Protein AF-A0A6B2TM26-F1 (afdb_monomer)

Solvent-accessible surface area (backbone atoms only — not comparable to full-atom values): 5958 Å² total; per-residue (Å²): 115,40,70,84,30,77,48,96,56,100,81,54,93,47,30,47,44,60,43,25,52,51,43,23,59,60,49,57,78,48,36,92,77,48,98,54,40,64,55,52,39,52,27,39,48,39,34,67,62,10,72,60,49,87,75,61,29,32,63,46,10,19,55,52,39,34,56,52,35,45,73,75,65,47,54,74,68,55,21,52,48,35,16,49,49,14,47,37,47,68,57,54,51,51,52,70,73,70,52,68,89,83,56,84,91,73,124

Mean predicted aligned error: 7.43 Å

Secondary structure (DSSP, 8-state):
--TTPPP-STT--S-HHHHHHHHHHHHHTTGGGSS-HHHHHHHHHHTTGGGGSSS-HHHHHHHHHHHHHHHTT--HHHHHHHHHHHHTHHHHHHHHHH--TT-TT--

Radius of gyration: 14.56 Å; Cα contacts (8 Å, |Δi|>4): 116; chains: 1; bounding box: 40×29×30 Å

Foldseek 3Di:
DQPQADDPDPPDPDGRQVQLVVQLVVLCVCLVVDPCSVLSSLLSNQLQVQVVDPDDSLVSSLVVLLVVCVVVPDDPVSSNVSSVCSNCVVVVCCCVPVDPVPDPPPD

Nearest PDB structures (foldseek):
  3wfp-assembly11_E  TM=7.852E-01  e=2.693E-02  Aquifex aeolicus VF5
  3wfo-assembly2_B  TM=7.853E-01  e=3.499E-02  Aquifex aeolicus VF5
  3wfp-assembly10_C  TM=7.826E-01  e=5.606E-02  Aquifex aeolicus VF5
  3wfp-assembly9_B  TM=6.300E-01  e=2.184E-02  Aquifex aeolicus VF5
  6zie-assembly1_B  TM=2.822E-01  e=6.251E+00  Homo sapiens

Structure (mmCIF, N/CA/C/O backbone):
data_AF-A0A6B2TM26-F1
#
_entry.id   AF-A0A6B2TM26-F1
#
loop_
_atom_site.group_PDB
_atom_site.id
_atom_site.type_symbol
_atom_site.label_atom_id
_atom_site.label_alt_id
_atom_site.label_comp_id
_atom_site.label_asym_id
_atom_site.label_entity_id
_atom_site.label_seq_id
_atom_site.pdbx_PDB_ins_code
_atom_site.Cartn_x
_atom_site.Cartn_y
_atom_site.Cartn_z
_atom_site.occupancy
_atom_site.B_iso_or_equiv
_atom_site.auth_seq_id
_atom_site.auth_comp_id
_atom_site.auth_asym_id
_atom_site.auth_atom_id
_atom_site.pdbx_PDB_model_num
ATOM 1 N N . ARG A 1 1 ? 13.326 -8.488 -2.299 1.00 68.06 1 ARG A N 1
ATOM 2 C CA . ARG A 1 1 ? 13.474 -8.357 -3.774 1.00 68.06 1 ARG A CA 1
ATOM 3 C C . ARG A 1 1 ? 13.273 -6.928 -4.308 1.00 68.06 1 ARG A C 1
ATOM 5 O O . ARG A 1 1 ? 13.534 -6.709 -5.483 1.00 68.06 1 ARG A O 1
ATOM 12 N N . VAL A 1 2 ? 12.873 -5.956 -3.474 1.00 76.50 2 VAL A N 1
ATOM 13 C CA . VAL A 1 2 ? 12.761 -4.530 -3.861 1.00 76.50 2 VAL A CA 1
ATOM 14 C C . VAL A 1 2 ? 13.979 -3.672 -3.485 1.00 76.50 2 VAL A C 1
ATOM 16 O O . VAL A 1 2 ? 14.117 -2.562 -3.988 1.00 76.50 2 VAL A O 1
ATOM 19 N N . ARG A 1 3 ? 14.879 -4.197 -2.641 1.00 75.00 3 ARG A N 1
ATOM 20 C CA . ARG A 1 3 ? 16.108 -3.514 -2.213 1.00 75.00 3 ARG A CA 1
ATOM 21 C C . ARG A 1 3 ? 16.979 -3.138 -3.415 1.00 75.00 3 ARG A C 1
ATOM 23 O O . ARG A 1 3 ? 17.247 -4.008 -4.242 1.00 75.00 3 ARG A O 1
ATOM 30 N N . CYS A 1 4 ? 17.401 -1.876 -3.488 1.00 73.69 4 CYS A N 1
ATOM 31 C CA . CYS A 1 4 ? 18.218 -1.294 -4.557 1.00 73.69 4 CYS A CA 1
ATOM 32 C C . CYS A 1 4 ? 17.683 -1.540 -5.980 1.00 73.69 4 CYS A C 1
ATOM 34 O O . CYS A 1 4 ? 18.446 -1.501 -6.945 1.00 73.69 4 CYS A O 1
ATOM 36 N N . ARG A 1 5 ? 16.383 -1.829 -6.143 1.00 75.25 5 ARG A N 1
ATOM 37 C CA . ARG A 1 5 ? 15.808 -2.131 -7.458 1.00 75.25 5 ARG A CA 1
ATOM 38 C C . ARG A 1 5 ? 15.550 -0.824 -8.219 1.00 75.25 5 ARG A C 1
ATOM 40 O O . ARG A 1 5 ? 14.790 0.000 -7.708 1.00 75.25 5 ARG A O 1
ATOM 47 N N . PRO A 1 6 ? 16.108 -0.629 -9.426 1.00 72.50 6 PRO A N 1
ATOM 48 C CA . PRO A 1 6 ? 15.808 0.545 -10.241 1.00 72.50 6 PRO A CA 1
ATOM 49 C C . PRO A 1 6 ? 14.342 0.548 -10.693 1.00 72.50 6 PRO A C 1
ATOM 51 O O . PRO A 1 6 ? 13.822 -0.486 -11.120 1.00 72.50 6 PRO A O 1
ATOM 54 N N . GLN A 1 7 ? 13.684 1.705 -10.636 1.00 67.56 7 GLN A N 1
ATOM 55 C CA . GLN A 1 7 ? 12.399 1.927 -11.303 1.00 67.56 7 GLN A CA 1
ATOM 56 C C . GLN A 1 7 ? 12.686 2.275 -12.768 1.00 67.56 7 GLN A C 1
ATOM 58 O O . GLN A 1 7 ? 13.415 3.219 -13.054 1.00 67.56 7 GLN A O 1
ATOM 63 N N . ARG A 1 8 ? 12.152 1.499 -13.715 1.00 59.06 8 ARG A N 1
ATOM 64 C CA . ARG A 1 8 ? 12.326 1.768 -15.150 1.00 59.06 8 ARG A CA 1
ATOM 65 C C . ARG A 1 8 ? 11.205 2.680 -15.649 1.00 59.06 8 ARG A C 1
ATOM 67 O O . ARG A 1 8 ? 10.319 2.223 -16.361 1.00 59.06 8 ARG A O 1
ATOM 74 N N . ASN A 1 9 ? 11.216 3.948 -15.246 1.00 57.72 9 ASN A N 1
ATOM 75 C CA . ASN A 1 9 ? 10.446 5.000 -15.911 1.00 57.72 9 ASN A CA 1
ATOM 76 C C . ASN A 1 9 ? 11.207 6.338 -15.857 1.00 57.72 9 ASN A C 1
ATOM 78 O O . ASN A 1 9 ? 12.122 6.502 -15.053 1.00 57.72 9 ASN A O 1
ATOM 82 N N . ALA A 1 10 ? 10.838 7.286 -16.720 1.00 48.25 10 ALA A N 1
ATOM 83 C CA . ALA A 1 10 ? 11.571 8.541 -16.911 1.00 48.25 10 ALA A CA 1
ATOM 84 C C . ALA A 1 10 ? 11.499 9.527 -15.725 1.00 48.25 10 ALA A C 1
ATOM 86 O O . ALA A 1 10 ? 12.214 10.523 -15.722 1.00 48.25 10 ALA A O 1
ATOM 87 N N . VAL A 1 11 ? 10.644 9.270 -14.729 1.00 52.16 11 VAL A N 1
ATOM 88 C CA . VAL A 1 11 ? 10.307 10.229 -13.659 1.00 52.16 11 VAL A CA 1
ATOM 89 C C . VAL A 1 11 ? 10.729 9.743 -12.270 1.00 52.16 11 VAL A C 1
ATOM 91 O O . VAL A 1 11 ? 10.640 10.490 -11.299 1.00 52.16 11 VAL A O 1
ATOM 94 N N . HIS A 1 12 ? 11.186 8.496 -12.135 1.00 59.72 12 HIS A N 1
ATOM 95 C CA . HIS A 1 12 ? 11.519 7.924 -10.834 1.00 59.72 12 HIS A CA 1
ATOM 96 C C . HIS A 1 12 ? 12.995 8.128 -10.501 1.00 59.72 12 HIS A C 1
ATOM 98 O O . HIS A 1 12 ? 13.877 7.412 -10.964 1.00 59.72 12 HIS A O 1
ATOM 104 N N . THR A 1 13 ? 13.249 9.091 -9.618 1.00 63.84 13 THR A N 1
ATOM 105 C CA . THR A 1 13 ? 14.585 9.427 -9.098 1.00 63.84 13 THR A CA 1
ATOM 106 C C . THR A 1 13 ? 15.107 8.407 -8.063 1.00 63.84 13 THR A C 1
ATOM 108 O O . THR A 1 13 ? 16.274 8.454 -7.684 1.00 63.84 13 THR A O 1
ATOM 111 N N . TRP A 1 14 ? 14.262 7.482 -7.585 1.00 74.12 14 TRP A N 1
ATOM 112 C CA . TRP A 1 14 ? 14.513 6.641 -6.405 1.00 74.12 14 TRP A CA 1
ATOM 113 C C . TRP A 1 14 ? 14.381 5.147 -6.739 1.00 74.12 14 TRP A C 1
ATOM 115 O O . TRP A 1 14 ? 13.532 4.745 -7.539 1.00 74.12 14 TRP A O 1
ATOM 125 N N . THR A 1 15 ? 15.195 4.303 -6.096 1.00 85.56 15 THR A N 1
ATOM 126 C CA . THR A 1 15 ? 15.007 2.843 -6.105 1.00 85.56 15 THR A CA 1
ATOM 127 C C . THR A 1 15 ? 13.684 2.469 -5.430 1.00 85.56 15 THR A C 1
ATOM 129 O O . THR A 1 15 ? 13.158 3.235 -4.622 1.00 85.56 15 THR A O 1
ATOM 132 N N . VAL A 1 16 ? 13.121 1.300 -5.763 1.00 84.31 16 VAL A N 1
ATOM 133 C CA . VAL A 1 16 ? 11.792 0.883 -5.271 1.00 84.31 16 VAL A CA 1
ATOM 134 C C . VAL A 1 16 ? 11.722 0.922 -3.743 1.00 84.31 16 VAL A C 1
ATOM 136 O O . VAL A 1 16 ? 10.785 1.478 -3.194 1.00 84.31 16 VAL A O 1
ATOM 139 N N . ASP A 1 17 ? 12.722 0.398 -3.043 1.00 86.19 17 ASP A N 1
ATOM 140 C CA . ASP A 1 17 ? 12.804 0.458 -1.580 1.00 86.19 17 ASP A CA 1
ATOM 141 C C . ASP A 1 17 ? 12.771 1.883 -1.012 1.00 86.19 17 ASP A C 1
ATOM 143 O O . ASP A 1 17 ? 11.990 2.160 -0.102 1.00 86.19 17 ASP A O 1
ATOM 147 N N . ARG A 1 18 ? 13.575 2.798 -1.560 1.00 89.00 18 ARG A N 1
ATOM 148 C CA . ARG A 1 18 ? 13.621 4.193 -1.105 1.00 89.00 18 ARG A CA 1
ATOM 149 C C . ARG A 1 18 ? 12.290 4.901 -1.393 1.00 89.00 18 ARG A C 1
ATOM 151 O O . ARG A 1 18 ? 11.791 5.626 -0.542 1.00 89.00 18 ARG A O 1
ATOM 158 N N . HIS A 1 19 ? 11.682 4.629 -2.551 1.00 90.50 19 HIS A N 1
ATOM 159 C CA . HIS A 1 19 ? 10.350 5.121 -2.928 1.00 90.50 19 HIS A CA 1
ATOM 160 C C . HIS A 1 19 ? 9.252 4.672 -1.953 1.00 90.50 19 HIS A C 1
ATOM 162 O O . HIS A 1 19 ? 8.428 5.486 -1.536 1.00 90.50 19 HIS A O 1
ATOM 168 N N . LEU A 1 20 ? 9.250 3.398 -1.547 1.00 91.75 20 LEU A N 1
ATOM 169 C CA . LEU A 1 20 ? 8.271 2.875 -0.588 1.00 91.75 20 LEU A CA 1
ATOM 170 C C . LEU A 1 20 ? 8.369 3.587 0.769 1.00 91.75 20 LEU A C 1
ATOM 172 O O . LEU A 1 20 ? 7.350 3.981 1.337 1.00 91.75 20 LEU A O 1
ATOM 176 N N . VAL A 1 21 ? 9.594 3.800 1.263 1.00 93.62 21 VAL A N 1
ATOM 177 C CA . VAL A 1 21 ? 9.831 4.510 2.529 1.00 93.62 21 VAL A CA 1
ATOM 178 C C . VAL A 1 21 ? 9.391 5.970 2.432 1.00 93.62 21 VAL A C 1
ATOM 180 O O . VAL A 1 21 ? 8.639 6.430 3.286 1.00 93.62 21 VAL A O 1
ATOM 183 N N . GLU A 1 22 ? 9.784 6.688 1.379 1.00 93.69 22 GLU A N 1
ATOM 184 C CA . GLU A 1 22 ? 9.349 8.076 1.163 1.00 93.69 22 GLU A CA 1
ATOM 185 C C . GLU A 1 22 ? 7.831 8.208 1.086 1.00 93.69 22 GLU A C 1
ATOM 187 O O . GLU A 1 22 ? 7.255 9.138 1.648 1.00 93.69 22 GLU A O 1
ATOM 192 N N . THR A 1 23 ? 7.168 7.269 0.410 1.00 92.94 23 THR A N 1
ATOM 193 C CA . THR A 1 23 ? 5.707 7.269 0.294 1.00 92.94 23 THR A CA 1
ATOM 194 C C . THR A 1 23 ? 5.064 7.141 1.674 1.00 92.94 23 THR A C 1
ATOM 196 O O . THR A 1 23 ? 4.168 7.920 2.003 1.00 92.94 23 THR A O 1
ATOM 199 N N . ALA A 1 24 ? 5.558 6.232 2.521 1.00 95.06 24 ALA A N 1
ATOM 200 C CA . ALA A 1 24 ? 5.082 6.091 3.895 1.00 95.06 24 ALA A CA 1
ATOM 201 C C . ALA A 1 24 ? 5.369 7.343 4.748 1.00 95.06 24 ALA A C 1
ATOM 203 O O . ALA A 1 24 ? 4.494 7.803 5.483 1.00 95.06 24 ALA A O 1
ATOM 204 N N . VAL A 1 25 ? 6.557 7.947 4.611 1.00 96.06 25 VAL A N 1
ATOM 205 C CA . VAL A 1 25 ? 6.917 9.197 5.305 1.00 96.06 25 VAL A CA 1
ATOM 206 C C . VAL A 1 25 ? 5.972 10.331 4.910 1.00 96.06 25 VAL A C 1
ATOM 208 O O . VAL A 1 25 ? 5.445 11.022 5.779 1.00 96.06 25 VAL A O 1
ATOM 211 N N . ARG A 1 26 ? 5.676 10.498 3.620 1.00 94.38 26 ARG A N 1
ATOM 212 C CA . ARG A 1 26 ? 4.722 11.511 3.141 1.00 94.38 26 ARG A CA 1
ATOM 213 C C . ARG A 1 26 ? 3.301 11.234 3.628 1.00 94.38 26 ARG A C 1
ATOM 215 O O . ARG A 1 26 ? 2.626 12.153 4.085 1.00 94.38 26 ARG A O 1
ATOM 222 N N . ALA A 1 27 ? 2.866 9.974 3.593 1.00 93.94 27 ALA A N 1
ATOM 223 C CA . ALA A 1 27 ? 1.558 9.566 4.102 1.00 93.94 27 ALA A CA 1
ATOM 224 C C . ALA A 1 27 ? 1.405 9.830 5.611 1.00 93.94 27 ALA A 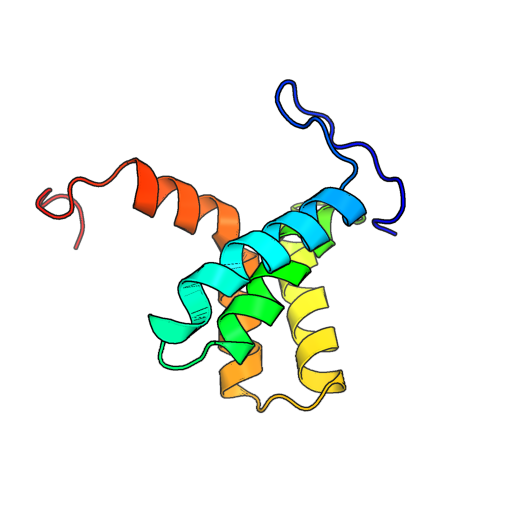C 1
ATOM 226 O O . ALA A 1 27 ? 0.302 10.129 6.069 1.00 93.94 27 ALA A O 1
ATOM 227 N N . SER A 1 28 ? 2.499 9.803 6.385 1.00 95.81 28 SER A N 1
ATOM 228 C CA . SER A 1 28 ? 2.467 10.079 7.829 1.00 95.81 28 SER A CA 1
ATOM 229 C C . SER A 1 28 ? 1.885 11.454 8.176 1.00 95.81 28 SER A C 1
ATOM 231 O O . SER A 1 28 ? 1.176 11.588 9.176 1.00 95.81 28 SER A O 1
ATOM 233 N N . ALA A 1 29 ? 2.067 12.452 7.305 1.00 96.12 29 ALA A N 1
ATOM 234 C CA . ALA A 1 29 ? 1.501 13.789 7.477 1.00 96.12 29 ALA A CA 1
ATOM 235 C C . ALA A 1 29 ? -0.041 13.814 7.407 1.00 96.12 29 ALA A C 1
ATOM 237 O O . ALA A 1 29 ? -0.669 14.759 7.886 1.00 96.12 29 ALA A O 1
ATOM 238 N N . LEU A 1 30 ? -0.662 12.776 6.834 1.00 94.62 30 LEU A N 1
ATOM 239 C CA . LEU A 1 30 ? -2.112 12.649 6.661 1.00 94.62 30 LEU A CA 1
ATOM 240 C C . LEU A 1 30 ? -2.781 11.794 7.743 1.00 94.62 30 LEU A C 1
ATOM 242 O O . LEU A 1 30 ? -4.004 11.698 7.768 1.00 94.62 30 LEU A O 1
ATOM 246 N N . THR A 1 31 ? -2.014 11.201 8.658 1.00 95.31 31 THR A N 1
ATOM 247 C CA . THR A 1 31 ? -2.526 10.271 9.685 1.00 95.31 31 THR A CA 1
ATOM 248 C C . THR A 1 31 ? -3.636 10.868 10.549 1.00 95.31 31 THR A C 1
ATOM 250 O O . THR A 1 31 ? -4.584 10.174 10.892 1.00 95.31 31 THR A O 1
ATOM 253 N N . ARG A 1 32 ? -3.586 12.176 10.830 1.00 95.62 32 ARG A N 1
ATOM 254 C CA . ARG A 1 32 ? -4.634 12.891 11.583 1.00 95.62 32 ARG A CA 1
ATOM 255 C C . ARG A 1 32 ? -5.920 13.161 10.793 1.00 95.62 32 ARG A C 1
ATOM 257 O O . ARG A 1 32 ? -6.859 13.715 11.349 1.00 95.62 32 ARG A O 1
ATOM 264 N N . ARG A 1 33 ? -5.957 12.833 9.500 1.00 94.31 33 ARG A N 1
ATOM 265 C CA . ARG A 1 33 ? -7.099 13.073 8.600 1.00 94.31 33 ARG A CA 1
ATOM 266 C C . ARG A 1 33 ? -7.878 11.800 8.268 1.00 94.31 33 ARG A C 1
ATOM 268 O O . ARG A 1 33 ? -8.827 11.866 7.497 1.00 94.31 33 ARG A O 1
ATOM 275 N N . VAL A 1 34 ? -7.475 10.651 8.808 1.00 94.75 34 VAL A N 1
ATOM 276 C CA . VAL A 1 34 ? -8.089 9.349 8.525 1.00 94.75 34 VAL A CA 1
ATOM 277 C C . VAL A 1 34 ? -8.415 8.619 9.823 1.00 94.75 34 VAL A C 1
ATOM 279 O O . VAL A 1 34 ? -7.682 8.726 10.800 1.00 94.75 34 VAL A O 1
ATOM 282 N N . GLY A 1 35 ? -9.498 7.839 9.827 1.00 96.06 35 GLY A N 1
ATOM 283 C CA . GLY A 1 35 ? -9.878 7.025 10.990 1.00 96.06 35 GLY A CA 1
ATOM 284 C C . GLY A 1 35 ? -8.990 5.794 11.206 1.00 96.06 35 GLY A C 1
ATOM 285 O O . GLY A 1 35 ? -8.967 5.244 12.300 1.00 96.06 35 GLY A O 1
ATOM 286 N N . ARG A 1 36 ? -8.250 5.368 10.171 1.00 96.94 36 ARG A N 1
ATOM 287 C CA . ARG A 1 36 ? -7.364 4.191 10.179 1.00 96.94 36 ARG A CA 1
ATOM 288 C C . ARG A 1 36 ? -5.957 4.538 9.665 1.00 96.94 36 ARG A C 1
ATOM 290 O O . ARG A 1 36 ? -5.594 4.167 8.545 1.00 96.94 36 ARG A O 1
ATOM 297 N N . PRO A 1 37 ? -5.171 5.317 10.436 1.00 97.00 37 PRO A N 1
ATOM 298 C CA . PRO A 1 37 ? -3.822 5.735 10.041 1.00 97.00 37 PRO A CA 1
ATOM 299 C C . PRO A 1 37 ? -2.846 4.561 9.902 1.00 97.00 37 PRO A C 1
ATOM 301 O O . PRO A 1 37 ? -1.912 4.625 9.108 1.00 97.00 37 PRO A O 1
ATOM 304 N N . ASP A 1 38 ? -3.084 3.479 10.635 1.00 97.31 38 ASP A N 1
ATOM 305 C CA . ASP A 1 38 ? -2.368 2.213 10.535 1.00 97.31 38 ASP A CA 1
ATOM 306 C C . ASP A 1 38 ? -2.501 1.589 9.137 1.00 97.31 38 ASP A C 1
ATOM 308 O O . ASP A 1 38 ? -1.488 1.329 8.485 1.00 97.31 38 ASP A O 1
ATOM 312 N N . LEU A 1 39 ? -3.729 1.448 8.620 1.00 97.75 39 LEU A N 1
ATOM 313 C CA . LEU A 1 39 ? -3.965 0.910 7.274 1.00 97.75 39 LEU A CA 1
ATOM 314 C C . LEU A 1 39 ? -3.380 1.813 6.189 1.00 97.75 39 LEU A C 1
ATOM 316 O O . LEU A 1 39 ? -2.813 1.311 5.219 1.00 97.75 39 LEU A O 1
ATOM 320 N N . LEU A 1 40 ? -3.471 3.136 6.366 1.00 96.38 40 LEU A N 1
ATOM 321 C CA . LEU A 1 40 ? -2.868 4.111 5.455 1.00 96.38 40 LEU A CA 1
ATOM 322 C C . LEU A 1 40 ? -1.353 3.901 5.339 1.00 96.38 40 LEU A C 1
ATOM 324 O O . LEU A 1 40 ? -0.828 3.796 4.232 1.00 96.38 40 LEU A O 1
ATOM 328 N N . LEU A 1 41 ? -0.650 3.844 6.472 1.00 97.69 41 LEU A N 1
ATOM 329 C CA . LEU A 1 41 ? 0.806 3.717 6.490 1.00 97.69 41 LEU A CA 1
ATOM 330 C C . LEU A 1 41 ? 1.268 2.363 5.949 1.00 97.69 41 LEU A C 1
ATOM 332 O O . LEU A 1 41 ? 2.224 2.304 5.173 1.00 97.69 41 LEU A O 1
ATOM 336 N N . VAL A 1 42 ? 0.574 1.282 6.311 1.00 98.00 42 VAL A N 1
ATOM 337 C CA . VAL A 1 42 ? 0.897 -0.065 5.828 1.00 98.00 42 VAL A CA 1
ATOM 338 C C . VAL A 1 42 ? 0.647 -0.182 4.325 1.00 98.00 42 VAL A C 1
ATOM 340 O O . VAL A 1 42 ? 1.516 -0.665 3.600 1.00 98.00 42 VAL A O 1
ATOM 343 N N . ALA A 1 43 ? -0.486 0.314 3.823 1.00 97.19 43 ALA A N 1
ATOM 344 C CA . ALA A 1 43 ? -0.764 0.318 2.389 1.00 97.19 43 ALA A CA 1
ATOM 345 C C . ALA A 1 43 ? 0.244 1.184 1.617 1.00 97.19 43 ALA A C 1
ATOM 347 O O . ALA A 1 43 ? 0.759 0.743 0.592 1.00 97.19 43 ALA A O 1
ATOM 348 N N . ALA A 1 44 ? 0.599 2.368 2.129 1.00 96.31 44 ALA A N 1
ATOM 349 C CA . ALA A 1 44 ? 1.605 3.244 1.525 1.00 96.31 44 ALA A CA 1
ATOM 350 C C . ALA A 1 44 ? 2.979 2.561 1.407 1.00 96.31 44 ALA A C 1
ATOM 352 O O . ALA A 1 44 ? 3.631 2.654 0.364 1.00 96.31 44 ALA A O 1
ATOM 353 N N . LEU A 1 45 ? 3.395 1.828 2.442 1.00 96.69 45 LEU A N 1
ATOM 354 C CA . LEU A 1 45 ? 4.656 1.087 2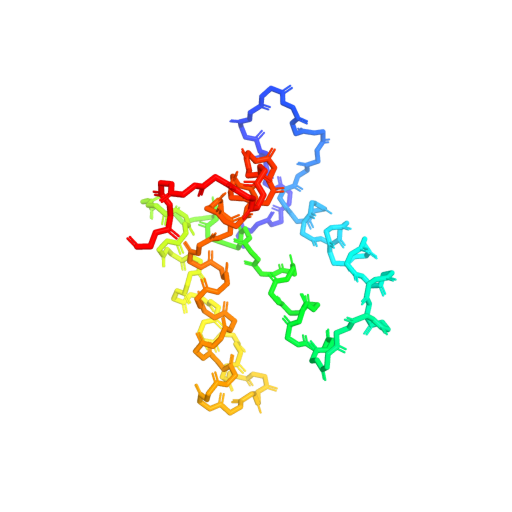.451 1.00 96.69 45 LEU A CA 1
ATOM 355 C C . LEU A 1 45 ? 4.649 -0.122 1.501 1.00 96.69 45 LEU A C 1
ATOM 357 O O . LEU A 1 45 ? 5.702 -0.509 0.995 1.00 96.69 45 LEU A O 1
ATOM 361 N N . LEU A 1 46 ? 3.488 -0.737 1.266 1.00 96.38 46 LEU A N 1
ATOM 362 C CA . LEU A 1 46 ? 3.366 -1.970 0.482 1.00 96.38 46 LEU A CA 1
ATOM 363 C C . LEU A 1 46 ? 2.887 -1.758 -0.961 1.00 96.38 46 LEU A C 1
ATOM 365 O O . LEU A 1 46 ? 2.973 -2.702 -1.743 1.00 96.38 46 LEU A O 1
ATOM 369 N N . HIS A 1 47 ? 2.422 -0.562 -1.337 1.00 95.44 47 HIS A N 1
ATOM 370 C CA . HIS A 1 47 ? 1.709 -0.329 -2.605 1.00 95.44 47 HIS A CA 1
ATOM 371 C C . HIS A 1 47 ? 2.446 -0.845 -3.851 1.00 95.44 47 HIS A C 1
ATOM 373 O O . HIS A 1 47 ? 1.827 -1.390 -4.756 1.00 95.44 47 HIS A O 1
ATOM 379 N N . ASP A 1 48 ? 3.775 -0.740 -3.861 1.00 93.50 48 ASP A N 1
ATOM 380 C CA . ASP A 1 48 ? 4.632 -1.084 -4.997 1.00 93.50 48 ASP A CA 1
ATOM 381 C C . ASP A 1 48 ? 5.447 -2.380 -4.773 1.00 93.50 48 ASP A C 1
ATOM 383 O O . ASP A 1 48 ? 6.367 -2.701 -5.536 1.00 93.50 48 ASP A O 1
ATOM 387 N N . ILE A 1 49 ? 5.139 -3.160 -3.724 1.00 93.81 49 ILE A N 1
ATOM 388 C CA . ILE A 1 49 ? 5.941 -4.326 -3.302 1.00 93.81 49 ILE A CA 1
ATOM 389 C C . ILE A 1 49 ? 6.023 -5.425 -4.377 1.00 93.81 49 ILE A C 1
ATOM 391 O O . ILE A 1 49 ? 6.998 -6.184 -4.438 1.00 93.81 49 ILE A O 1
ATOM 395 N N . GLY A 1 50 ? 5.029 -5.477 -5.268 1.00 92.38 50 GLY A N 1
ATOM 396 C CA . GLY A 1 50 ? 4.949 -6.434 -6.368 1.00 92.38 50 GLY A CA 1
ATOM 397 C C . GLY A 1 50 ? 5.957 -6.203 -7.497 1.00 92.38 50 GLY A C 1
ATOM 398 O O . GLY A 1 50 ? 6.221 -7.130 -8.256 1.00 92.38 50 GLY A O 1
ATOM 399 N N . LYS A 1 51 ? 6.617 -5.034 -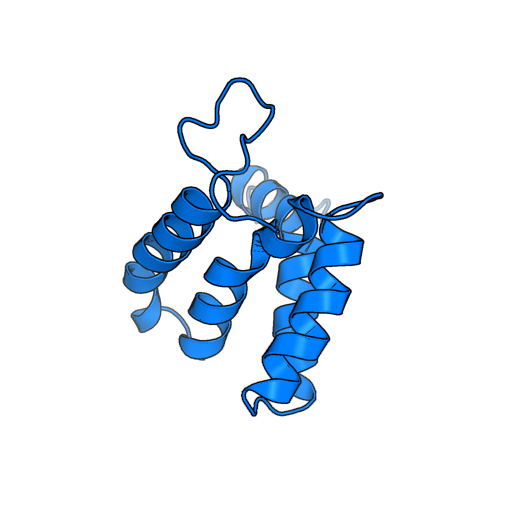7.590 1.00 87.44 51 LYS A N 1
ATOM 400 C CA . LYS A 1 51 ? 7.561 -4.709 -8.688 1.00 87.44 51 LYS A CA 1
ATOM 401 C C . LYS A 1 51 ? 8.769 -5.650 -8.799 1.00 87.44 51 LYS A C 1
ATOM 403 O O . LYS A 1 51 ? 9.484 -5.630 -9.803 1.00 87.44 51 LYS A O 1
ATOM 408 N N . GLY A 1 52 ? 9.028 -6.458 -7.769 1.00 80.75 52 GLY A N 1
ATOM 409 C CA . GLY A 1 52 ? 10.061 -7.498 -7.741 1.00 80.75 52 GLY A CA 1
ATOM 410 C C . GLY A 1 52 ? 9.664 -8.843 -8.364 1.00 80.75 52 GLY A C 1
ATOM 411 O O . GLY A 1 52 ? 10.499 -9.750 -8.360 1.00 80.75 52 GLY A O 1
ATOM 412 N N . TRP A 1 53 ? 8.433 -8.981 -8.858 1.00 84.56 53 TRP A N 1
ATOM 413 C CA . TRP A 1 53 ? 7.839 -10.239 -9.313 1.00 84.56 53 TRP A CA 1
ATOM 414 C C . TRP A 1 53 ? 7.424 -10.175 -10.791 1.00 84.56 53 TRP A C 1
ATOM 416 O O . TRP A 1 53 ? 7.187 -9.081 -11.304 1.00 84.56 53 TRP A O 1
ATOM 426 N N . PRO A 1 54 ? 7.394 -11.318 -11.501 1.00 82.19 54 PRO A N 1
ATOM 427 C CA . PRO A 1 54 ? 6.906 -11.376 -12.875 1.00 82.19 54 PRO A CA 1
ATOM 428 C C . PRO A 1 54 ? 5.388 -11.145 -12.942 1.00 82.19 54 PRO A C 1
ATOM 430 O O . PRO A 1 54 ? 4.662 -11.497 -12.014 1.00 82.19 54 PRO A O 1
ATOM 433 N N . GLY A 1 55 ? 4.921 -10.603 -14.068 1.00 86.81 55 GLY A N 1
ATOM 434 C CA . GLY A 1 55 ? 3.507 -10.303 -14.304 1.00 86.81 55 GLY A CA 1
ATOM 435 C C . GLY A 1 55 ? 3.094 -8.904 -13.842 1.00 86.81 55 GLY A C 1
ATOM 436 O O . GLY A 1 55 ? 3.928 -8.013 -13.674 1.00 86.81 55 GLY A O 1
ATOM 437 N N . ASP A 1 56 ? 1.787 -8.705 -13.673 1.00 91.19 56 ASP A N 1
ATOM 438 C CA . ASP A 1 56 ? 1.240 -7.447 -13.175 1.00 91.19 56 ASP A CA 1
ATOM 439 C C . ASP A 1 56 ? 1.598 -7.247 -11.692 1.00 91.19 56 ASP A C 1
ATOM 441 O O . ASP A 1 56 ? 1.217 -8.030 -10.816 1.00 91.19 56 ASP A O 1
ATOM 445 N N . HIS A 1 57 ? 2.340 -6.175 -11.410 1.00 92.75 57 HIS A N 1
ATOM 446 C CA . HIS A 1 57 ? 2.858 -5.897 -10.073 1.00 92.75 57 HIS A CA 1
ATOM 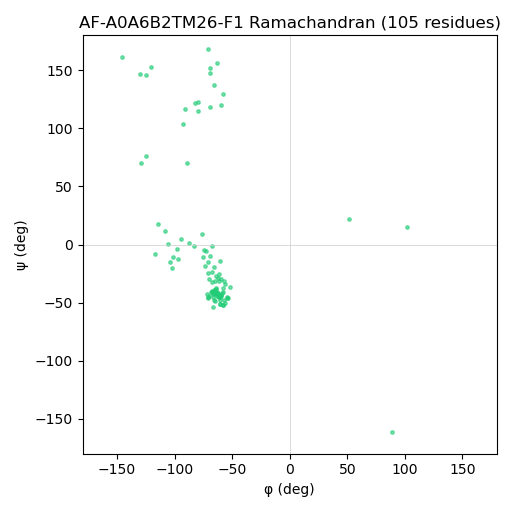447 C C . HIS A 1 57 ? 1.753 -5.552 -9.075 1.00 92.75 57 HIS A C 1
ATOM 449 O O . HIS A 1 57 ? 1.947 -5.769 -7.883 1.00 92.75 57 HIS A O 1
ATOM 455 N N . SER A 1 58 ? 0.598 -5.075 -9.535 1.00 92.88 58 SER A N 1
ATOM 456 C CA . SER A 1 58 ? -0.553 -4.830 -8.666 1.00 92.88 58 SER A CA 1
ATOM 457 C C . SER A 1 58 ? -1.188 -6.146 -8.205 1.00 92.88 58 SER A C 1
ATOM 459 O O . SER A 1 58 ? -1.468 -6.315 -7.021 1.00 92.88 58 SER A O 1
ATOM 461 N N . THR A 1 59 ? -1.332 -7.128 -9.104 1.00 95.38 59 THR A N 1
ATOM 462 C CA . THR A 1 59 ? -1.763 -8.504 -8.785 1.00 95.38 59 THR A CA 1
ATOM 463 C C . THR A 1 59 ? -0.799 -9.196 -7.825 1.00 95.38 59 THR A C 1
ATOM 465 O O . THR A 1 59 ? -1.205 -9.737 -6.794 1.00 95.38 59 THR A O 1
ATOM 468 N N . ALA A 1 60 ? 0.495 -9.169 -8.148 1.00 95.25 60 ALA A N 1
ATOM 469 C CA . ALA A 1 60 ? 1.513 -9.775 -7.298 1.00 95.25 60 ALA A CA 1
ATOM 470 C C . ALA A 1 60 ? 1.590 -9.062 -5.938 1.00 95.25 60 ALA A C 1
ATOM 472 O O . ALA A 1 60 ? 1.678 -9.709 -4.895 1.00 95.25 60 ALA A O 1
ATOM 473 N N . GLY A 1 61 ? 1.513 -7.729 -5.949 1.00 96.25 61 GLY A N 1
ATOM 474 C CA . GLY A 1 61 ? 1.505 -6.885 -4.761 1.00 96.25 61 GLY A CA 1
ATOM 475 C C . GLY A 1 61 ? 0.332 -7.185 -3.837 1.00 96.25 61 GLY A C 1
ATOM 476 O O . GLY A 1 61 ? 0.550 -7.306 -2.638 1.00 96.25 61 GLY A O 1
ATOM 477 N N . GLU A 1 62 ? -0.876 -7.377 -4.376 1.00 97.75 62 GLU A N 1
ATOM 478 C CA . GLU A 1 62 ? -2.059 -7.760 -3.596 1.00 97.75 62 GLU A CA 1
ATOM 479 C C . GLU A 1 62 ? -1.814 -9.046 -2.801 1.00 97.75 62 GLU A C 1
ATOM 481 O O . GLU A 1 62 ? -2.045 -9.082 -1.593 1.00 97.75 62 GLU A O 1
ATOM 486 N N . THR A 1 63 ? -1.313 -10.088 -3.470 1.00 97.44 63 THR A N 1
ATOM 487 C CA . THR A 1 63 ? -1.052 -11.392 -2.840 1.00 97.44 63 THR A CA 1
ATOM 488 C C . THR A 1 63 ? -0.039 -11.247 -1.705 1.00 97.44 63 THR A C 1
ATOM 490 O O . THR A 1 63 ? -0.290 -11.663 -0.578 1.00 97.44 63 THR A O 1
ATOM 493 N N . ILE A 1 64 ? 1.071 -10.552 -1.968 1.00 96.50 64 ILE A N 1
ATOM 494 C CA . ILE A 1 64 ? 2.119 -10.305 -0.968 1.00 96.50 64 ILE A CA 1
ATOM 495 C C . ILE A 1 64 ? 1.578 -9.475 0.200 1.00 96.50 64 ILE A C 1
ATOM 497 O O . ILE A 1 64 ? 1.915 -9.735 1.354 1.00 96.50 64 ILE A O 1
ATOM 501 N N . ALA A 1 65 ? 0.756 -8.465 -0.081 1.00 97.69 65 ALA A N 1
ATOM 502 C CA . ALA A 1 65 ? 0.183 -7.603 0.939 1.00 97.69 65 ALA A CA 1
ATOM 503 C C . ALA A 1 65 ? -0.762 -8.377 1.863 1.00 97.69 65 ALA A C 1
ATOM 505 O O . ALA A 1 65 ? -0.699 -8.164 3.075 1.00 97.69 65 ALA A O 1
ATOM 506 N N . ARG A 1 66 ? -1.567 -9.308 1.327 1.00 98.31 66 ARG A N 1
ATOM 507 C CA . ARG A 1 66 ? -2.408 -10.209 2.132 1.00 98.31 66 ARG A CA 1
ATOM 508 C C . ARG A 1 66 ? -1.567 -11.020 3.111 1.00 98.31 66 ARG A C 1
ATOM 510 O O . ARG A 1 66 ? -1.815 -10.974 4.313 1.00 98.31 66 ARG A O 1
ATOM 517 N N . ASP A 1 67 ? -0.528 -11.680 2.608 1.00 97.88 67 ASP A N 1
ATOM 518 C CA . ASP A 1 67 ? 0.339 -12.532 3.425 1.00 97.88 67 ASP A CA 1
ATOM 519 C C . ASP A 1 67 ? 1.070 -11.732 4.511 1.00 97.88 67 ASP A C 1
ATOM 521 O O . ASP A 1 67 ? 1.152 -12.145 5.669 1.00 97.88 67 ASP A O 1
ATOM 525 N N . VAL A 1 68 ? 1.604 -10.561 4.148 1.00 97.94 68 VAL A N 1
ATOM 526 C CA . VAL A 1 68 ? 2.346 -9.704 5.078 1.00 97.94 68 VAL A CA 1
ATOM 527 C C . VAL A 1 68 ? 1.433 -9.168 6.175 1.00 97.94 68 VAL A C 1
ATOM 529 O O . VAL A 1 68 ? 1.805 -9.251 7.343 1.00 97.94 68 VAL A O 1
ATOM 532 N N . THR A 1 69 ? 0.261 -8.636 5.823 1.00 98.19 69 THR A N 1
ATOM 533 C CA . THR A 1 69 ? -0.666 -8.031 6.795 1.00 98.19 69 THR A CA 1
ATOM 534 C C . THR A 1 69 ? -1.264 -9.057 7.750 1.00 98.19 69 THR A C 1
ATOM 536 O O . THR A 1 69 ? -1.305 -8.805 8.954 1.00 98.19 69 THR A O 1
ATOM 539 N N . ALA A 1 70 ? -1.615 -10.247 7.256 1.00 98.12 70 ALA A N 1
ATOM 540 C CA . ALA A 1 70 ? -2.059 -11.345 8.109 1.00 98.12 70 ALA A CA 1
ATOM 541 C C . ALA A 1 70 ? -0.953 -11.771 9.088 1.00 98.12 70 ALA A C 1
ATOM 543 O O . ALA A 1 70 ? -1.189 -11.918 10.285 1.00 98.12 70 ALA A O 1
ATOM 544 N N . ARG A 1 71 ? 0.292 -11.901 8.607 1.00 98.00 71 ARG A N 1
ATOM 545 C CA . ARG A 1 71 ? 1.430 -12.315 9.442 1.00 98.00 71 ARG A CA 1
ATOM 546 C C . ARG A 1 71 ? 1.785 -11.309 10.538 1.00 98.00 71 ARG A C 1
ATOM 548 O O . ARG A 1 71 ? 2.283 -11.719 11.581 1.00 98.00 71 ARG A O 1
ATOM 555 N N . ILE A 1 72 ? 1.577 -10.013 10.305 1.00 96.56 72 ILE A N 1
ATOM 556 C CA . ILE A 1 72 ? 1.837 -8.969 11.313 1.00 96.56 72 ILE A CA 1
ATOM 557 C C . ILE A 1 72 ? 0.635 -8.711 12.238 1.00 96.56 72 ILE A C 1
ATOM 559 O O . ILE A 1 72 ? 0.748 -7.874 13.128 1.00 96.56 72 ILE A O 1
ATOM 563 N N . GLY A 1 73 ? -0.476 -9.439 12.068 1.00 97.56 73 GLY A N 1
ATOM 564 C CA . GLY A 1 73 ? -1.570 -9.498 13.042 1.00 97.56 73 GLY A CA 1
ATOM 565 C C . GLY A 1 73 ? -2.814 -8.666 12.724 1.00 97.56 73 GLY A C 1
ATOM 566 O O . GLY A 1 73 ? -3.630 -8.470 13.620 1.00 97.56 73 GLY A O 1
ATOM 567 N N . PHE A 1 74 ? -2.986 -8.182 11.489 1.00 98.19 74 PHE A N 1
ATOM 568 C CA . PHE A 1 74 ? -4.253 -7.559 11.087 1.00 98.19 74 PHE A CA 1
ATOM 569 C C . PHE A 1 74 ? -5.369 -8.601 10.989 1.00 98.19 74 PHE A C 1
ATOM 571 O O . PHE A 1 74 ? -5.130 -9.750 10.607 1.00 98.19 74 PHE A O 1
ATOM 578 N N . ASP A 1 75 ? -6.598 -8.187 11.299 1.00 98.38 75 ASP A N 1
ATOM 579 C CA . ASP A 1 75 ? -7.768 -9.034 11.096 1.00 98.38 75 ASP A CA 1
ATOM 580 C C . ASP A 1 75 ? -8.097 -9.209 9.602 1.00 98.38 75 ASP A C 1
ATOM 582 O O . ASP A 1 75 ? -7.566 -8.528 8.721 1.00 98.38 75 ASP A O 1
ATOM 586 N N . ALA A 1 76 ? -8.993 -10.147 9.295 1.00 98.19 76 ALA A N 1
ATOM 587 C CA . ALA A 1 76 ? -9.331 -10.476 7.914 1.00 98.19 76 ALA A CA 1
ATOM 588 C C . ALA A 1 76 ? -9.937 -9.294 7.131 1.00 98.19 76 ALA A C 1
ATOM 590 O O . ALA A 1 76 ? -9.741 -9.203 5.914 1.00 98.19 76 ALA A O 1
ATOM 591 N N . ALA A 1 77 ? -10.666 -8.398 7.803 1.00 98.25 77 ALA A N 1
ATOM 592 C CA . ALA A 1 77 ? -11.287 -7.249 7.156 1.00 98.25 77 ALA A CA 1
ATOM 593 C C . ALA A 1 77 ? -10.219 -6.230 6.745 1.00 98.25 77 ALA A C 1
ATOM 595 O O . ALA A 1 77 ? -10.187 -5.789 5.594 1.00 98.25 77 ALA A O 1
ATOM 596 N N . ASP A 1 78 ? -9.288 -5.933 7.643 1.00 98.44 78 ASP A 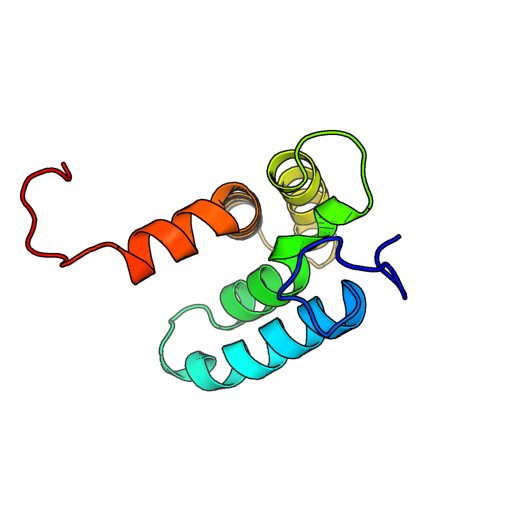N 1
ATOM 597 C CA . ASP A 1 78 ? -8.186 -5.014 7.401 1.00 98.44 78 ASP A CA 1
ATOM 598 C C . ASP A 1 78 ? -7.185 -5.550 6.374 1.00 98.44 78 ASP A C 1
ATOM 600 O O . ASP A 1 78 ? -6.755 -4.814 5.480 1.00 98.44 78 ASP A O 1
ATOM 604 N N . VAL A 1 79 ? -6.871 -6.849 6.433 1.00 98.62 79 VAL A N 1
ATOM 605 C CA . VAL A 1 79 ? -6.080 -7.545 5.405 1.00 98.62 79 VAL A CA 1
ATOM 606 C C . VAL A 1 79 ? -6.709 -7.331 4.028 1.00 98.62 79 VAL A C 1
ATOM 608 O O . VAL A 1 79 ? -6.019 -6.985 3.066 1.00 98.62 79 VAL A O 1
ATOM 611 N N . ALA A 1 80 ? -8.033 -7.485 3.919 1.00 98.31 80 ALA A N 1
ATOM 612 C CA . ALA A 1 80 ? -8.748 -7.277 2.666 1.00 98.31 80 ALA A CA 1
ATOM 613 C C . ALA A 1 80 ? -8.750 -5.807 2.214 1.00 98.31 80 ALA A C 1
ATOM 615 O O . ALA A 1 80 ? -8.744 -5.548 1.007 1.00 98.31 80 ALA A O 1
ATOM 616 N N . VAL A 1 81 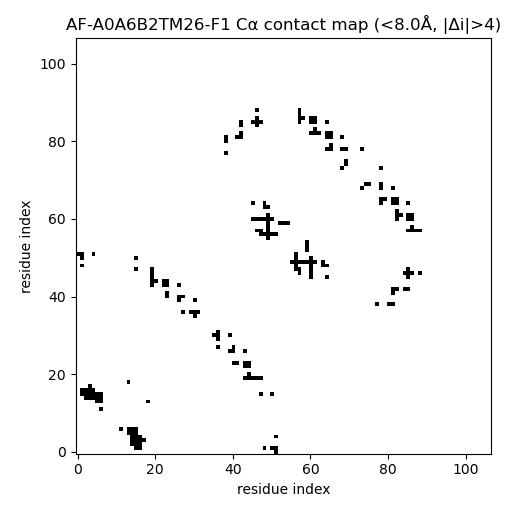? -8.753 -4.847 3.143 1.00 98.06 81 VAL A N 1
ATOM 617 C CA . VAL A 1 81 ? -8.625 -3.418 2.823 1.00 98.06 81 VAL A CA 1
ATOM 618 C C . VAL A 1 81 ? -7.243 -3.124 2.250 1.00 98.06 81 VAL A C 1
ATOM 620 O O . VAL A 1 81 ? -7.154 -2.600 1.140 1.00 98.06 81 VAL A O 1
ATOM 623 N N . VAL A 1 82 ? -6.167 -3.500 2.946 1.00 98.25 82 VAL A N 1
ATOM 624 C CA . VAL A 1 82 ? -4.796 -3.236 2.477 1.00 98.25 82 VAL A CA 1
ATOM 625 C C . VAL A 1 82 ? -4.542 -3.918 1.137 1.00 98.25 82 VAL A C 1
ATOM 627 O O . VAL A 1 82 ? -4.040 -3.281 0.214 1.00 98.25 82 VAL A O 1
ATOM 630 N N . ALA A 1 83 ? -4.949 -5.180 0.987 1.00 97.88 83 ALA A N 1
ATOM 631 C CA . ALA A 1 83 ? -4.824 -5.912 -0.269 1.00 97.88 83 ALA A CA 1
ATOM 632 C C . ALA A 1 83 ? -5.480 -5.168 -1.441 1.00 97.88 83 ALA A C 1
ATOM 634 O O . ALA A 1 83 ? -4.868 -4.999 -2.494 1.00 97.88 83 ALA A O 1
ATOM 635 N N . ARG A 1 84 ? -6.697 -4.650 -1.236 1.00 97.38 84 ARG A N 1
ATOM 636 C CA . ARG A 1 84 ? -7.434 -3.882 -2.247 1.00 97.38 84 ARG A CA 1
ATOM 637 C C . ARG A 1 84 ? -6.759 -2.551 -2.572 1.00 97.38 84 ARG A C 1
ATOM 639 O O . ARG A 1 84 ? -6.683 -2.184 -3.741 1.00 97.38 84 ARG A O 1
ATOM 646 N N . LEU A 1 85 ? -6.241 -1.848 -1.564 1.00 96.38 85 LEU A N 1
ATOM 647 C CA . LEU A 1 85 ? -5.480 -0.613 -1.770 1.00 96.38 85 LEU A CA 1
ATOM 648 C C . LEU A 1 85 ? -4.225 -0.869 -2.613 1.00 96.38 85 LEU A C 1
ATOM 650 O O . LEU A 1 85 ? -3.964 -0.126 -3.553 1.00 96.38 85 LEU A O 1
ATOM 654 N N . VAL A 1 86 ? -3.492 -1.952 -2.337 1.00 96.56 86 VAL A N 1
ATOM 655 C CA . VAL A 1 86 ? -2.315 -2.350 -3.125 1.00 96.56 86 VAL A CA 1
ATOM 656 C C . VAL A 1 86 ? -2.714 -2.780 -4.540 1.00 96.56 86 VAL A C 1
ATOM 658 O O . VAL A 1 86 ? -2.088 -2.352 -5.508 1.00 96.56 86 VAL A O 1
ATOM 661 N N . ARG A 1 87 ? -3.796 -3.553 -4.692 1.00 96.06 87 ARG A N 1
ATOM 662 C CA . ARG A 1 87 ? -4.331 -3.986 -5.993 1.00 96.06 87 ARG A CA 1
ATOM 663 C C . ARG A 1 87 ? -4.684 -2.815 -6.913 1.00 96.06 87 ARG A C 1
ATOM 665 O O . ARG A 1 87 ? -4.510 -2.912 -8.124 1.00 96.06 87 ARG A O 1
ATOM 672 N N . HIS A 1 88 ? -5.204 -1.729 -6.352 1.00 94.31 88 HIS A N 1
ATOM 673 C CA . HIS A 1 88 ? -5.759 -0.616 -7.122 1.00 94.31 88 HIS A CA 1
ATOM 674 C C . HIS A 1 88 ? -4.971 0.691 -6.970 1.00 94.31 88 HIS A C 1
ATOM 676 O O . HIS A 1 88 ? -5.486 1.747 -7.323 1.00 94.31 88 HIS A O 1
ATOM 682 N N . HIS A 1 89 ? -3.726 0.655 -6.488 1.00 91.31 89 HIS A N 1
ATOM 683 C CA . HIS A 1 89 ? -2.963 1.874 -6.185 1.00 91.31 89 HIS A CA 1
ATOM 684 C C . HIS A 1 89 ? -2.754 2.799 -7.401 1.00 91.31 89 HIS A C 1
ATOM 686 O O . HIS A 1 89 ? -2.709 4.014 -7.233 1.00 91.31 89 HIS A O 1
ATOM 692 N N . LEU A 1 90 ? -2.695 2.255 -8.623 1.00 84.56 90 LEU A N 1
ATOM 693 C CA . LEU A 1 90 ? -2.650 3.054 -9.856 1.00 84.56 90 LEU A CA 1
ATOM 694 C C . LEU A 1 90 ? -3.994 3.744 -10.136 1.00 84.56 90 LEU A C 1
ATOM 696 O O . LEU A 1 90 ? 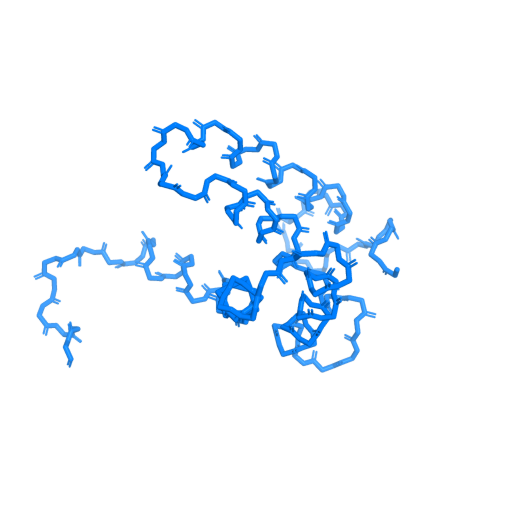-4.033 4.945 -10.390 1.00 84.56 90 LEU A O 1
ATOM 700 N N . LEU A 1 91 ? -5.101 3.005 -10.002 1.00 79.06 91 LEU A N 1
ATOM 701 C CA . LEU A 1 91 ? -6.457 3.524 -10.201 1.00 79.06 91 LEU A CA 1
ATOM 702 C C . LEU A 1 91 ? -6.809 4.605 -9.173 1.00 79.06 91 LEU A C 1
ATOM 704 O O . LEU A 1 91 ? -7.474 5.581 -9.508 1.00 79.06 91 LEU A O 1
ATOM 708 N N . LEU A 1 92 ? -6.362 4.456 -7.925 1.00 71.69 92 LEU A N 1
ATOM 709 C CA . LEU A 1 92 ? -6.583 5.450 -6.872 1.00 71.69 92 LEU A CA 1
ATOM 710 C C . LEU A 1 92 ? -5.930 6.790 -7.216 1.00 71.69 92 LEU A C 1
ATOM 712 O O . LE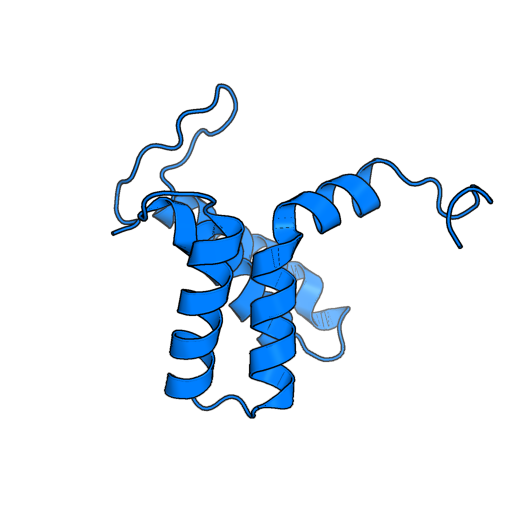U A 1 92 ? -6.543 7.835 -7.022 1.00 71.69 92 LEU A O 1
ATOM 716 N N . VAL A 1 93 ? -4.715 6.773 -7.767 1.00 68.25 93 VAL A N 1
ATOM 717 C CA . VAL A 1 93 ? -4.041 8.003 -8.201 1.00 68.25 93 VAL A CA 1
ATOM 718 C C . VAL A 1 93 ? -4.732 8.590 -9.428 1.00 68.25 93 VAL A C 1
ATOM 720 O O . VAL A 1 93 ? -4.983 9.792 -9.460 1.00 68.25 93 VAL A O 1
ATOM 723 N N . GLU A 1 94 ? -5.091 7.769 -10.416 1.00 62.78 94 GLU A N 1
ATOM 724 C CA . GLU A 1 94 ? -5.790 8.243 -11.616 1.00 62.78 94 GLU A CA 1
ATOM 725 C C . GLU A 1 94 ? -7.147 8.870 -11.285 1.00 62.78 94 GLU A C 1
ATOM 727 O O . GLU A 1 94 ? -7.452 9.957 -11.764 1.00 62.78 94 GLU A O 1
ATOM 732 N N . THR A 1 95 ? -7.941 8.236 -10.423 1.00 58.44 95 THR A N 1
ATOM 733 C CA . THR A 1 95 ? -9.248 8.762 -9.999 1.00 58.44 95 THR A CA 1
ATOM 734 C C . THR A 1 95 ? -9.114 10.019 -9.143 1.00 58.44 95 THR A C 1
ATOM 736 O O . THR A 1 95 ? -9.853 10.971 -9.370 1.00 58.44 95 THR A O 1
ATOM 739 N N . ALA A 1 96 ? -8.147 10.075 -8.223 1.00 63.09 96 ALA A N 1
ATOM 740 C CA . ALA A 1 96 ? -7.917 11.246 -7.375 1.00 63.09 96 ALA A CA 1
ATOM 741 C C . ALA A 1 96 ? -7.339 12.459 -8.126 1.00 63.09 96 ALA A C 1
ATOM 743 O O . ALA A 1 96 ? -7.485 13.584 -7.661 1.00 63.09 96 ALA A O 1
ATOM 744 N N . THR A 1 97 ? -6.658 12.243 -9.257 1.00 61.03 97 THR A N 1
ATOM 745 C CA . THR A 1 97 ? -6.017 13.322 -10.032 1.00 61.03 97 THR A CA 1
ATOM 746 C C . THR A 1 97 ? -6.793 13.731 -11.280 1.00 61.03 97 THR A C 1
ATOM 748 O O . THR A 1 97 ? -6.567 14.829 -11.782 1.00 61.03 97 THR A O 1
ATOM 751 N N . ARG A 1 98 ? -7.699 12.880 -11.789 1.00 57.62 98 ARG A N 1
ATOM 752 C CA . ARG A 1 98 ? -8.513 13.169 -12.983 1.00 57.62 98 ARG A CA 1
ATOM 753 C C . ARG A 1 98 ? -9.966 13.543 -12.701 1.00 57.62 98 ARG A C 1
ATOM 755 O O . ARG A 1 98 ? -10.600 14.047 -13.620 1.00 57.62 98 ARG A O 1
ATOM 762 N N . ARG A 1 99 ? -10.511 13.312 -11.502 1.00 48.91 99 ARG A N 1
ATOM 763 C CA . ARG A 1 99 ? -11.893 13.717 -11.205 1.00 48.91 99 ARG A CA 1
ATOM 764 C C . ARG A 1 99 ? -11.982 15.115 -10.618 1.00 48.91 99 ARG A C 1
ATOM 766 O O . ARG A 1 99 ? -11.563 15.353 -9.489 1.00 48.91 99 ARG A O 1
ATOM 773 N N . ASP A 1 100 ? -12.655 15.970 -11.375 1.00 50.19 100 ASP A N 1
ATOM 774 C CA . ASP A 1 100 ? -13.716 16.789 -10.810 1.00 50.19 100 ASP A CA 1
ATOM 775 C C . ASP A 1 100 ? -14.785 15.831 -10.241 1.00 50.19 100 ASP A C 1
ATOM 777 O O . ASP A 1 100 ? -15.265 14.940 -10.946 1.00 50.19 100 ASP A O 1
ATOM 781 N N . LEU A 1 101 ? -15.066 15.904 -8.939 1.00 51.59 101 LEU A N 1
ATOM 782 C CA . LEU A 1 101 ? -15.996 14.979 -8.268 1.00 51.59 101 LEU A CA 1
ATOM 783 C C . LEU A 1 101 ? -17.467 15.250 -8.642 1.00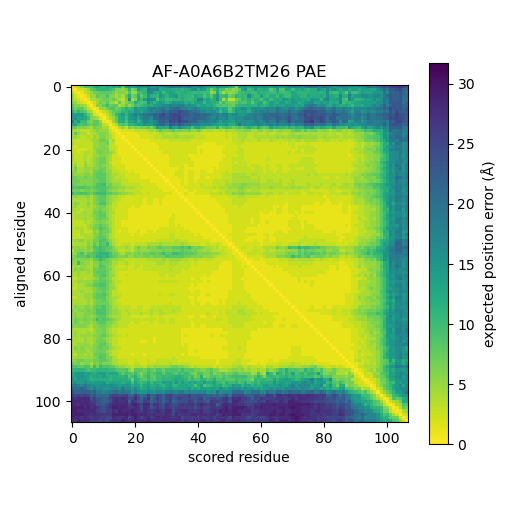 51.59 101 LEU A C 1
ATOM 785 O O . LEU A 1 101 ? -18.328 14.456 -8.269 1.00 51.59 101 LEU A O 1
ATOM 789 N N . ASP A 1 102 ? -17.724 16.314 -9.409 1.00 51.19 102 ASP A N 1
ATOM 790 C CA . ASP A 1 102 ? -19.039 16.731 -9.905 1.00 51.19 102 ASP A CA 1
ATOM 791 C C . ASP A 1 102 ? -19.379 16.203 -11.321 1.00 51.19 102 ASP A C 1
ATOM 793 O O . ASP A 1 102 ? -20.428 16.543 -11.869 1.00 51.19 102 ASP A O 1
ATOM 797 N N . ASP A 1 103 ? -18.537 15.359 -11.936 1.00 46.44 103 ASP A N 1
ATOM 798 C CA . ASP A 1 103 ? -18.809 14.779 -13.263 1.00 46.44 103 ASP A CA 1
ATOM 799 C C . ASP A 1 103 ? -19.800 13.584 -13.181 1.00 46.44 103 ASP A C 1
ATOM 801 O O . ASP A 1 103 ? -19.459 12.532 -12.618 1.00 46.44 103 ASP A O 1
ATOM 805 N N . PRO A 1 104 ? -21.016 13.689 -13.767 1.00 49.12 104 PRO A N 1
ATOM 806 C CA . PRO A 1 104 ? -22.065 12.669 -13.691 1.00 49.12 104 PRO A CA 1
ATOM 807 C C . PRO A 1 104 ? -21.748 11.359 -14.432 1.00 49.12 104 PRO A C 1
ATOM 809 O O . PRO A 1 104 ? -22.542 10.423 -14.364 1.00 49.12 104 PRO A O 1
ATOM 812 N N . ALA A 1 105 ? -20.599 11.229 -15.104 1.00 45.03 105 ALA A N 1
ATOM 813 C CA . ALA A 1 105 ? -20.191 9.980 -15.754 1.00 45.03 105 ALA A CA 1
ATOM 814 C C . ALA A 1 105 ? -19.672 8.893 -14.784 1.00 45.03 105 ALA A C 1
ATOM 816 O O . ALA A 1 105 ? -19.137 7.874 -15.225 1.00 45.03 105 ALA A O 1
ATOM 817 N N . THR A 1 106 ? -19.802 9.091 -13.467 1.00 46.28 106 THR A N 1
ATOM 818 C CA . THR A 1 106 ? -19.388 8.102 -12.461 1.00 46.28 106 THR A CA 1
ATOM 819 C C . THR A 1 106 ? -20.514 7.722 -11.503 1.00 46.28 106 THR A C 1
ATOM 821 O O . THR A 1 106 ? -20.499 8.113 -10.337 1.00 46.28 106 THR A O 1
ATOM 824 N N . VAL A 1 107 ? -21.449 6.897 -11.971 1.00 43.84 107 VAL A N 1
ATOM 825 C CA . VAL A 1 107 ? -22.230 5.975 -11.129 1.00 43.84 107 VAL A CA 1
ATOM 826 C C . VAL A 1 107 ? -22.280 4.628 -11.828 1.00 43.84 107 VAL A C 1
ATOM 828 O O . VAL A 1 107 ? -22.564 4.620 -13.045 1.00 43.84 107 VAL A O 1
#

pLDDT: mean 84.74, std 16.85, range [43.84, 98.62]

Sequence (107 aa):
RVRCRPQRNAVHTWTVDRHLVETAVRASALTRRVGRPDLLLVAALLHDIGKGWPGDHSTAGETIARDVTARIGFDAADVAVVARLVRHHLLLVETATRRDLDDPATV